Protein AF-A0A1E7LYG9-F1 (afdb_monomer_lite)

Radius of gyration: 14.67 Å; chains: 1; bounding box: 37×25×43 Å

Organism: NCBI:txid518642

Structure (mmCIF, N/CA/C/O backbone):
data_AF-A0A1E7LYG9-F1
#
_entry.id   AF-A0A1E7LYG9-F1
#
loop_
_atom_site.group_PDB
_atom_site.id
_atom_site.type_symbol
_atom_site.label_atom_id
_atom_site.label_alt_id
_atom_site.label_comp_id
_atom_site.label_asym_id
_atom_site.label_entity_id
_atom_site.label_seq_id
_atom_site.pdbx_PDB_ins_code
_atom_site.Cartn_x
_atom_site.Cartn_y
_atom_site.Cartn_z
_atom_site.occupancy
_atom_site.B_iso_or_equiv
_atom_site.auth_seq_id
_atom_site.auth_comp_id
_atom_site.auth_asym_id
_atom_site.auth_atom_id
_atom_site.pdbx_PDB_model_num
ATOM 1 N N . THR A 1 1 ? -4.539 0.564 -18.365 1.00 79.00 1 THR A N 1
ATOM 2 C CA . THR A 1 1 ? -3.600 -0.523 -18.008 1.00 79.00 1 THR A CA 1
ATOM 3 C C . THR A 1 1 ? -4.285 -1.743 -17.397 1.00 79.00 1 THR A C 1
ATOM 5 O O . THR A 1 1 ? -3.630 -2.768 -17.311 1.00 79.00 1 THR A O 1
ATOM 8 N N . GLY A 1 2 ? -5.561 -1.682 -16.974 1.00 92.31 2 GLY A N 1
ATOM 9 C CA . GLY A 1 2 ? -6.247 -2.823 -16.337 1.00 92.31 2 GLY A CA 1
ATOM 10 C C . GLY A 1 2 ? -5.785 -3.117 -14.903 1.00 92.31 2 GLY A C 1
ATOM 11 O O . GLY A 1 2 ? -6.265 -4.059 -14.287 1.00 92.31 2 GLY A O 1
ATOM 12 N N . LEU A 1 3 ? -4.860 -2.309 -14.378 1.00 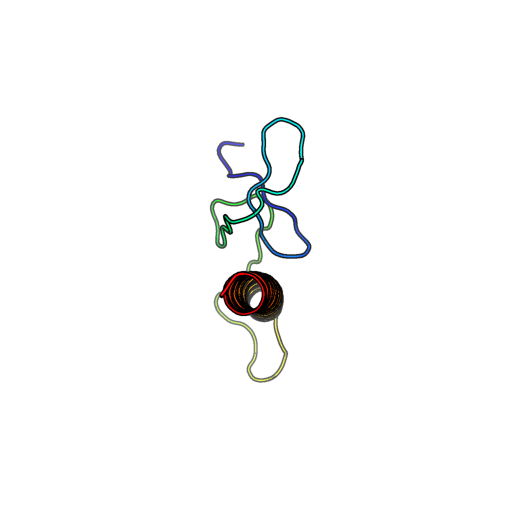95.88 3 LEU A N 1
ATOM 13 C CA . LEU A 1 3 ? -4.350 -2.408 -13.016 1.00 95.88 3 LEU A CA 1
ATOM 14 C C . LEU A 1 3 ? -5.209 -1.569 -12.073 1.00 95.88 3 LEU A C 1
ATOM 16 O O . LEU A 1 3 ? -5.687 -0.498 -12.454 1.00 95.88 3 LEU A O 1
ATOM 20 N N . LEU A 1 4 ? -5.343 -2.030 -10.834 1.00 96.62 4 LEU A N 1
ATOM 21 C CA . LEU A 1 4 ? -5.986 -1.273 -9.770 1.00 96.62 4 LEU A CA 1
ATOM 22 C C . LEU A 1 4 ? -5.053 -0.161 -9.278 1.00 96.62 4 LEU A C 1
ATOM 24 O O . LEU A 1 4 ? -3.920 -0.430 -8.874 1.00 9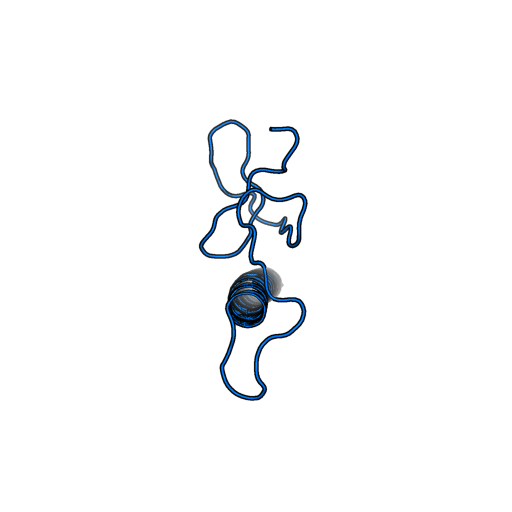6.62 4 LEU A O 1
ATOM 28 N N . ALA A 1 5 ? -5.530 1.081 -9.307 1.00 97.56 5 ALA A N 1
ATOM 29 C CA . ALA A 1 5 ? -4.786 2.219 -8.787 1.00 97.56 5 ALA A CA 1
ATOM 30 C C . ALA A 1 5 ? -4.691 2.141 -7.258 1.00 97.56 5 ALA A C 1
ATOM 32 O O . ALA A 1 5 ? -5.704 1.969 -6.577 1.00 97.56 5 ALA A O 1
ATOM 33 N N . VAL A 1 6 ? -3.473 2.257 -6.734 1.00 97.88 6 VAL A N 1
ATOM 34 C CA . VAL A 1 6 ? -3.193 2.278 -5.296 1.00 97.88 6 VAL A CA 1
ATOM 35 C C . VAL A 1 6 ? -2.178 3.364 -4.948 1.00 97.88 6 VAL A C 1
ATOM 37 O O . VAL A 1 6 ? -1.304 3.677 -5.761 1.00 97.88 6 VAL A O 1
ATOM 40 N N . ASP A 1 7 ? -2.290 3.909 -3.740 1.00 96.81 7 ASP A N 1
ATOM 41 C CA . ASP A 1 7 ? -1.311 4.821 -3.161 1.00 96.81 7 ASP A CA 1
ATOM 42 C C . ASP A 1 7 ? 0.013 4.064 -2.935 1.00 96.81 7 ASP A C 1
ATOM 44 O O . ASP A 1 7 ? 0.014 3.016 -2.280 1.00 96.81 7 ASP A O 1
ATOM 48 N N . PRO A 1 8 ? 1.151 4.531 -3.477 1.00 94.25 8 PRO A N 1
ATOM 49 C CA . PRO A 1 8 ? 2.433 3.864 -3.277 1.00 94.25 8 PRO A CA 1
ATOM 50 C C . PRO A 1 8 ? 2.938 3.923 -1.827 1.00 94.25 8 PRO A C 1
ATOM 52 O O . PRO A 1 8 ? 3.824 3.139 -1.490 1.00 94.25 8 PRO A O 1
ATOM 55 N N . ALA A 1 9 ? 2.415 4.821 -0.987 1.00 95.12 9 ALA A N 1
ATOM 56 C CA . ALA A 1 9 ? 2.848 4.978 0.397 1.00 95.12 9 ALA A CA 1
ATOM 57 C C . ALA A 1 9 ? 2.341 3.853 1.308 1.00 95.12 9 ALA A C 1
ATOM 59 O O . ALA A 1 9 ? 3.091 3.375 2.151 1.00 95.12 9 ALA A O 1
ATOM 60 N N . ASP A 1 10 ? 1.084 3.424 1.157 1.00 96.25 10 ASP A N 1
ATOM 61 C CA . ASP A 1 10 ? 0.474 2.434 2.057 1.00 96.25 10 ASP A CA 1
ATOM 62 C C . ASP A 1 10 ? -0.435 1.409 1.359 1.00 96.25 10 ASP A C 1
ATOM 64 O O . ASP A 1 10 ? -1.075 0.586 2.011 1.00 96.25 10 ASP A O 1
ATOM 68 N N . SER A 1 11 ? -0.459 1.402 0.024 1.00 97.12 11 SER A N 1
ATOM 69 C CA . SER A 1 11 ? -1.251 0.485 -0.804 1.00 97.12 11 SER A CA 1
ATOM 70 C C . SER A 1 11 ? -2.772 0.633 -0.663 1.00 97.12 11 SER A C 1
ATOM 72 O O . SER A 1 11 ? -3.516 -0.300 -0.994 1.00 97.12 11 SER A O 1
ATOM 74 N N . ARG A 1 12 ? -3.274 1.791 -0.211 1.00 98.12 12 ARG A N 1
ATOM 75 C CA . ARG A 1 12 ? -4.711 2.099 -0.276 1.00 98.12 12 ARG A CA 1
ATOM 76 C C . ARG A 1 12 ? -5.202 2.162 -1.709 1.00 98.12 12 ARG A C 1
ATOM 78 O O . ARG A 1 12 ? -4.553 2.755 -2.561 1.00 98.12 12 ARG A O 1
ATOM 85 N N . VAL A 1 13 ? -6.380 1.602 -1.965 1.00 98.25 13 VAL A N 1
ATOM 86 C CA . VAL A 1 13 ? -7.055 1.743 -3.264 1.00 98.25 13 VAL A CA 1
ATOM 87 C C . VAL A 1 13 ? -7.343 3.216 -3.518 1.00 98.25 13 VAL A C 1
ATOM 89 O O . VAL A 1 13 ? -7.868 3.878 -2.632 1.00 98.25 13 VAL A O 1
ATOM 92 N N . LEU A 1 14 ? -7.024 3.720 -4.706 1.00 98.44 14 LEU A N 1
ATOM 93 C CA . LEU A 1 14 ? -7.377 5.080 -5.101 1.00 98.44 14 LEU A CA 1
ATOM 94 C C . LEU A 1 14 ? -8.752 5.089 -5.765 1.00 98.44 14 LEU A C 1
ATOM 96 O O . LEU A 1 14 ? -9.024 4.289 -6.665 1.00 98.44 14 LEU A O 1
ATOM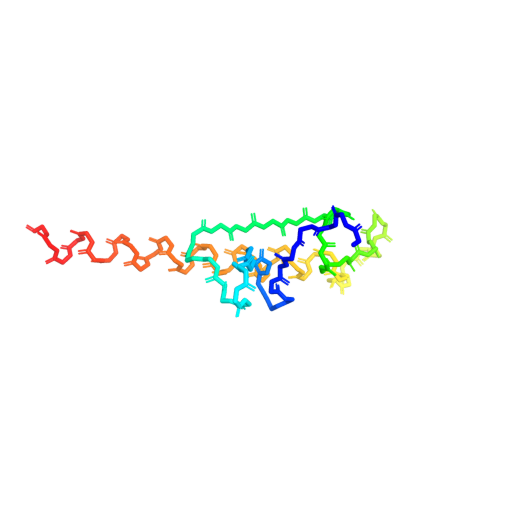 100 N N . ASP A 1 15 ? -9.601 6.017 -5.337 1.00 96.88 15 ASP A N 1
ATOM 101 C CA . ASP A 1 15 ? -10.838 6.342 -6.036 1.00 96.88 15 ASP A CA 1
ATOM 102 C C . ASP A 1 15 ? -10.535 7.062 -7.362 1.00 96.88 15 ASP A C 1
ATOM 104 O O . ASP A 1 15 ? -9.391 7.408 -7.672 1.00 96.88 15 ASP A O 1
ATOM 108 N N . ARG A 1 16 ? -11.575 7.303 -8.169 1.00 94.88 16 ARG A N 1
ATOM 109 C CA . ARG A 1 16 ? -11.439 7.910 -9.505 1.00 94.88 16 ARG A CA 1
ATOM 110 C C . ARG A 1 16 ? -10.710 9.257 -9.486 1.00 94.88 16 ARG A C 1
ATOM 112 O O . ARG A 1 16 ? -9.978 9.556 -10.425 1.00 94.88 16 ARG A O 1
ATOM 119 N N . ASP A 1 17 ? -10.884 10.017 -8.412 1.00 95.62 17 ASP A N 1
ATOM 120 C CA . ASP A 1 17 ? -10.302 11.350 -8.240 1.00 95.62 17 ASP A CA 1
ATOM 121 C C . ASP A 1 17 ? -8.898 11.299 -7.608 1.00 95.62 17 ASP A C 1
ATOM 123 O O . ASP A 1 17 ? -8.340 12.323 -7.223 1.00 95.62 17 ASP A O 1
ATOM 127 N N . GLY A 1 18 ? -8.320 10.101 -7.463 1.00 96.81 18 GLY A N 1
ATOM 128 C CA . GLY A 1 18 ? -6.993 9.886 -6.883 1.00 96.81 18 GLY A CA 1
ATOM 129 C C . GLY A 1 18 ? -6.959 9.922 -5.356 1.00 96.81 18 GLY A C 1
ATOM 130 O O . GLY A 1 18 ? -5.883 9.854 -4.772 1.00 96.81 18 GLY A O 1
ATOM 131 N N . THR A 1 19 ? -8.115 10.013 -4.695 1.00 97.62 19 THR A N 1
ATOM 132 C CA . THR A 1 19 ? -8.192 10.011 -3.229 1.00 97.62 19 THR A CA 1
ATOM 133 C C . THR A 1 19 ? -8.042 8.586 -2.685 1.00 97.62 19 THR A C 1
ATOM 13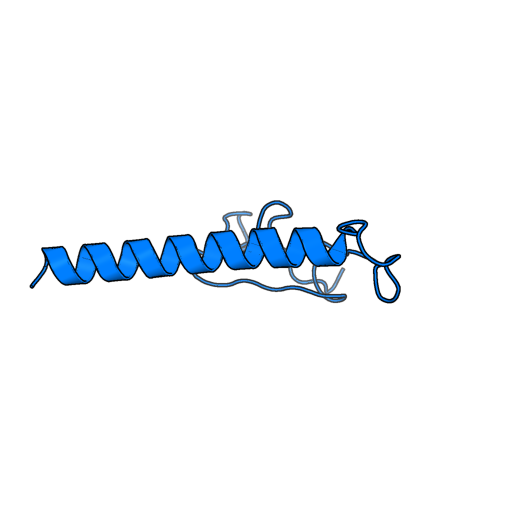5 O O . THR A 1 19 ? -8.733 7.686 -3.167 1.00 97.62 19 THR A O 1
ATOM 138 N N . PRO A 1 20 ? -7.184 8.349 -1.675 1.00 98.12 20 PRO A N 1
ATOM 139 C CA . PRO A 1 20 ? -7.069 7.039 -1.047 1.00 98.12 20 PRO A CA 1
ATOM 140 C C . PRO A 1 20 ? -8.349 6.632 -0.310 1.00 98.12 20 PRO A C 1
ATOM 142 O O . PRO A 1 20 ? -8.827 7.328 0.589 1.00 98.12 20 PRO A O 1
ATOM 145 N N . HIS A 1 21 ? -8.869 5.450 -0.628 1.00 97.69 21 HIS A N 1
ATOM 146 C CA . HIS A 1 21 ? -10.042 4.883 0.016 1.00 97.69 21 HIS A CA 1
ATOM 147 C C . HIS A 1 21 ? -9.771 4.688 1.520 1.00 97.69 21 HIS A C 1
ATOM 149 O O . HIS A 1 21 ? -8.734 4.139 1.912 1.00 97.69 21 HIS A O 1
ATOM 155 N N . PRO A 1 22 ? -10.710 5.053 2.412 1.00 94.88 22 PRO A N 1
ATOM 156 C CA . PRO A 1 22 ? -10.437 5.129 3.849 1.00 94.88 22 PRO A CA 1
ATOM 157 C C . PRO A 1 22 ? -10.171 3.773 4.520 1.00 94.88 22 PRO A C 1
ATOM 159 O O . PRO A 1 22 ? -9.646 3.734 5.630 1.00 94.88 22 PRO A O 1
ATOM 162 N N . ARG A 1 23 ? -10.586 2.671 3.880 1.00 96.19 23 ARG A N 1
ATOM 163 C CA . ARG A 1 23 ? -10.645 1.321 4.478 1.00 96.19 23 ARG A CA 1
ATOM 164 C C . ARG A 1 23 ? -10.184 0.171 3.576 1.00 96.19 23 ARG A C 1
ATOM 166 O O . ARG A 1 23 ? -10.362 -0.984 3.949 1.00 96.19 23 ARG A O 1
ATOM 173 N N . ARG A 1 24 ? -9.707 0.445 2.358 1.00 97.25 24 ARG A N 1
ATOM 174 C CA . ARG A 1 24 ? -9.425 -0.608 1.364 1.00 97.25 24 ARG A CA 1
ATOM 175 C C . ARG A 1 24 ? -7.974 -0.537 0.940 1.00 97.25 24 ARG A C 1
ATOM 177 O O . ARG A 1 24 ? -7.513 0.523 0.537 1.00 97.25 24 ARG A O 1
ATOM 184 N N . PHE A 1 25 ? -7.315 -1.685 0.985 1.00 97.44 25 PHE A N 1
ATOM 185 C CA . PHE A 1 25 ? -5.923 -1.871 0.606 1.00 97.44 25 PHE A CA 1
ATOM 186 C C . PHE A 1 25 ? -5.850 -2.956 -0.465 1.00 97.44 25 PHE A C 1
ATOM 188 O O . PHE A 1 25 ? -6.639 -3.903 -0.434 1.00 97.44 25 PHE A O 1
ATOM 195 N N . ALA A 1 26 ? -4.917 -2.830 -1.402 1.00 96.31 26 ALA A N 1
ATOM 196 C CA . ALA A 1 26 ? -4.667 -3.847 -2.412 1.00 96.31 26 ALA A CA 1
ATOM 197 C C . ALA A 1 26 ? -3.168 -3.956 -2.692 1.00 96.31 26 ALA A C 1
ATOM 199 O O . ALA A 1 26 ? -2.495 -2.957 -2.927 1.00 96.31 26 ALA A O 1
ATOM 200 N N . LEU A 1 27 ? -2.653 -5.184 -2.701 1.00 93.06 27 LEU A N 1
ATOM 201 C CA . LEU A 1 27 ? -1.245 -5.481 -2.946 1.00 93.06 27 LEU A CA 1
ATOM 202 C C . LEU A 1 27 ? -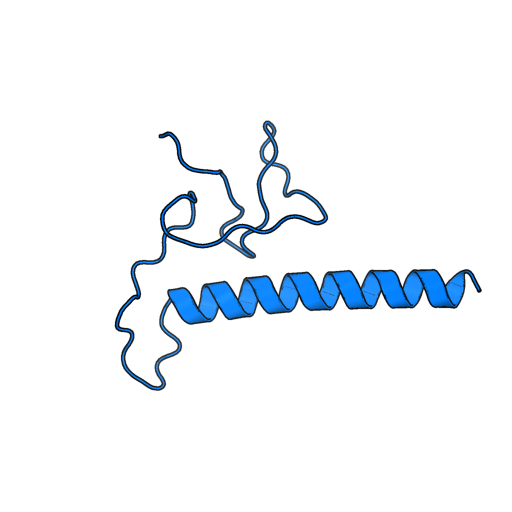1.108 -6.506 -4.072 1.00 93.06 27 LEU A C 1
ATOM 204 O O . LEU A 1 27 ? -2.031 -7.268 -4.363 1.00 93.06 27 LEU A O 1
ATOM 208 N N . GLY A 1 28 ? 0.078 -6.552 -4.674 1.00 89.75 28 GLY A N 1
ATOM 209 C CA . GLY A 1 28 ? 0.450 -7.591 -5.627 1.00 89.75 28 GLY A CA 1
ATOM 210 C C . GLY A 1 28 ? 0.461 -7.143 -7.092 1.00 89.75 28 GLY A C 1
ATOM 211 O O . GLY A 1 28 ? 0.388 -5.956 -7.404 1.00 89.75 28 GLY A O 1
ATOM 212 N N . PRO A 1 29 ? 0.600 -8.095 -8.030 1.00 90.19 29 PRO A N 1
ATOM 213 C CA . PRO A 1 29 ? 0.996 -7.805 -9.411 1.00 90.19 29 PRO A CA 1
ATOM 214 C C . PRO A 1 29 ? -0.056 -7.056 -10.238 1.00 90.19 29 PRO A C 1
ATOM 216 O O . PRO A 1 29 ? 0.294 -6.540 -11.305 1.00 90.19 29 PRO A O 1
ATOM 219 N N . PHE A 1 30 ? -1.304 -7.010 -9.759 1.00 92.75 30 PHE A N 1
ATOM 220 C CA . PHE A 1 30 ? -2.456 -6.389 -10.419 1.00 92.75 30 PHE A CA 1
ATOM 221 C C . PHE A 1 30 ? -2.750 -4.962 -9.934 1.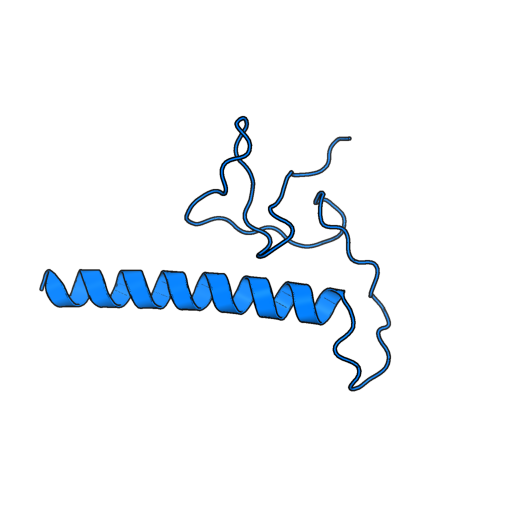00 92.75 30 PHE A C 1
ATOM 223 O O . PHE A 1 30 ? -3.777 -4.393 -10.302 1.00 92.75 30 PHE A O 1
ATOM 230 N N . THR A 1 31 ? -1.863 -4.369 -9.134 1.00 94.88 31 THR A N 1
ATOM 231 C CA . THR A 1 31 ? -1.966 -2.968 -8.706 1.00 94.88 31 THR A CA 1
ATOM 232 C C . THR A 1 31 ? -0.957 -2.082 -9.438 1.00 94.88 31 THR A C 1
ATOM 234 O O . THR A 1 31 ? -0.050 -2.572 -10.116 1.00 94.88 31 THR A O 1
ATOM 237 N N . THR A 1 32 ? -1.108 -0.761 -9.335 1.00 95.44 32 THR A N 1
ATOM 238 C CA . THR A 1 32 ? -0.148 0.206 -9.894 1.00 95.44 32 THR A CA 1
ATOM 239 C C . THR A 1 32 ? 1.164 0.269 -9.109 1.00 95.44 32 THR A C 1
ATOM 241 O O . THR A 1 32 ? 2.200 0.562 -9.703 1.00 95.44 32 THR A O 1
ATOM 244 N N . ALA A 1 33 ? 1.160 -0.056 -7.810 1.00 91.75 33 ALA A N 1
ATOM 245 C CA . ALA A 1 33 ? 2.361 -0.133 -6.973 1.00 91.75 33 ALA A CA 1
ATOM 246 C C . ALA A 1 33 ? 2.985 -1.537 -7.035 1.00 91.75 33 ALA A C 1
ATOM 248 O O . ALA A 1 33 ? 2.905 -2.334 -6.095 1.00 91.75 33 ALA A O 1
ATOM 249 N N . ARG A 1 34 ? 3.591 -1.856 -8.182 1.00 84.69 34 ARG A N 1
ATOM 250 C CA . ARG A 1 34 ? 4.190 -3.172 -8.433 1.00 84.69 34 ARG A CA 1
ATOM 251 C C . ARG A 1 34 ? 5.564 -3.259 -7.778 1.00 84.69 34 ARG A C 1
ATOM 253 O O . ARG A 1 34 ? 6.488 -2.574 -8.202 1.00 84.69 34 ARG A O 1
ATOM 260 N N . ASN A 1 35 ? 5.720 -4.171 -6.825 1.00 77.25 35 ASN A N 1
ATOM 261 C CA . ASN A 1 35 ? 7.029 -4.582 -6.330 1.00 77.25 35 ASN A CA 1
ATOM 262 C C . ASN A 1 35 ? 7.352 -6.002 -6.796 1.00 77.25 35 ASN A C 1
ATOM 264 O O . ASN A 1 35 ? 6.713 -6.980 -6.412 1.00 77.25 35 ASN A O 1
ATOM 268 N N . SER A 1 36 ? 8.376 -6.123 -7.635 1.00 63.56 36 SER A N 1
ATOM 269 C CA . SER A 1 36 ? 8.945 -7.398 -8.064 1.00 63.56 36 SER A CA 1
ATOM 270 C C . SER A 1 36 ? 9.901 -7.908 -6.987 1.00 63.56 36 SER A C 1
ATOM 272 O O . SER A 1 36 ? 11.031 -7.440 -6.875 1.00 63.56 36 SER A O 1
ATOM 274 N N . GLY A 1 37 ? 9.437 -8.843 -6.158 1.00 63.38 37 GLY A N 1
ATOM 275 C CA . GLY A 1 37 ? 10.215 -9.334 -5.021 1.00 63.38 37 GLY A CA 1
ATOM 276 C C . GLY A 1 37 ? 9.842 -10.742 -4.579 1.00 63.38 37 GLY A C 1
ATOM 277 O O . GLY A 1 37 ? 9.714 -10.968 -3.383 1.00 63.38 37 GLY A O 1
ATOM 278 N N . ALA A 1 38 ? 9.665 -11.682 -5.514 1.00 62.72 38 ALA A N 1
ATOM 279 C CA . ALA A 1 38 ? 9.377 -13.079 -5.167 1.00 62.72 38 ALA A CA 1
ATOM 280 C C . ALA A 1 38 ? 10.537 -13.749 -4.398 1.00 62.72 38 ALA A C 1
ATOM 282 O O . ALA A 1 38 ? 10.302 -14.606 -3.554 1.00 62.72 38 ALA A O 1
ATOM 283 N N . PHE A 1 39 ? 11.781 -13.311 -4.640 1.00 72.88 39 PHE A N 1
ATOM 284 C CA . PHE A 1 39 ? 12.995 -13.869 -4.032 1.00 72.88 39 PHE A CA 1
ATOM 285 C C . PHE A 1 39 ? 13.906 -12.767 -3.496 1.00 72.88 39 PHE A C 1
ATOM 287 O O . PHE A 1 39 ? 15.000 -12.506 -3.994 1.00 72.88 39 PHE A O 1
ATOM 294 N N . THR A 1 40 ? 13.428 -12.073 -2.472 1.00 81.12 40 THR A N 1
ATOM 295 C CA . THR A 1 40 ? 14.242 -11.087 -1.762 1.00 81.12 40 THR A CA 1
ATOM 296 C C . THR A 1 40 ? 15.313 -11.792 -0.925 1.00 81.12 40 THR A C 1
ATOM 298 O O . THR A 1 40 ? 15.013 -12.739 -0.196 1.00 81.12 40 THR A O 1
ATOM 301 N N . ARG A 1 41 ? 16.561 -11.299 -0.965 1.00 85.00 41 ARG A N 1
ATOM 302 C CA . ARG A 1 41 ? 17.646 -11.818 -0.119 1.00 85.00 41 ARG A CA 1
ATOM 303 C C . ARG A 1 41 ? 17.240 -11.754 1.363 1.00 85.00 41 ARG A C 1
ATOM 305 O O . ARG A 1 41 ? 16.819 -10.685 1.818 1.00 85.00 41 ARG A O 1
ATOM 312 N N . PRO A 1 42 ? 17.423 -12.832 2.146 1.00 82.75 42 PRO A N 1
ATOM 313 C CA . PRO A 1 42 ? 17.112 -12.818 3.570 1.00 82.75 42 PRO A CA 1
ATOM 314 C C . PRO A 1 42 ? 17.726 -11.616 4.303 1.00 82.75 42 PRO A C 1
ATOM 316 O O . PRO A 1 42 ? 18.879 -11.253 4.052 1.00 82.75 42 PRO A O 1
ATOM 319 N N . ARG A 1 43 ? 16.957 -11.039 5.239 1.00 81.75 43 ARG A N 1
ATOM 320 C CA . ARG A 1 43 ? 17.358 -9.931 6.133 1.00 81.75 43 ARG A CA 1
ATOM 321 C C . ARG A 1 43 ? 17.692 -8.597 5.443 1.00 81.75 43 ARG A C 1
ATOM 323 O O . ARG A 1 43 ? 18.422 -7.795 6.007 1.00 81.75 43 ARG A O 1
ATOM 330 N N . THR A 1 44 ? 17.173 -8.348 4.239 1.00 85.50 44 THR A N 1
ATOM 331 C CA . THR A 1 44 ? 17.392 -7.072 3.519 1.00 85.50 44 THR A CA 1
ATOM 332 C C . THR A 1 44 ? 16.195 -6.124 3.531 1.00 85.50 44 THR A C 1
ATOM 334 O O . THR A 1 44 ? 16.325 -4.993 3.078 1.00 85.50 44 THR A O 1
ATOM 337 N N . GLY A 1 45 ? 15.027 -6.565 4.016 1.00 84.69 45 GLY A N 1
ATOM 338 C CA . GLY A 1 45 ? 13.808 -5.752 3.957 1.00 84.69 45 GLY A CA 1
ATOM 339 C C . GLY A 1 45 ? 13.442 -5.376 2.518 1.00 84.69 45 GLY A C 1
ATOM 340 O O . GLY A 1 45 ? 13.145 -4.218 2.227 1.00 84.69 45 GLY A O 1
ATOM 341 N N . GLY A 1 46 ? 13.561 -6.329 1.585 1.00 88.38 46 GLY A N 1
ATOM 342 C CA . GLY A 1 46 ? 13.337 -6.056 0.164 1.00 88.38 46 GLY A CA 1
ATOM 343 C C . GLY A 1 46 ? 11.969 -5.431 -0.122 1.00 88.38 46 GLY A C 1
ATOM 344 O O . GLY A 1 46 ? 11.061 -5.520 0.705 1.00 88.38 46 GLY A O 1
ATOM 345 N N . PRO A 1 47 ? 11.811 -4.781 -1.287 1.00 87.12 47 PRO A N 1
ATOM 346 C CA . PRO A 1 47 ? 10.721 -3.835 -1.533 1.00 87.12 47 PRO A CA 1
ATOM 347 C C . PRO A 1 47 ? 9.318 -4.378 -1.236 1.00 87.12 47 PRO A C 1
ATOM 349 O O . PRO A 1 47 ? 8.521 -3.688 -0.610 1.00 87.12 47 PRO A O 1
ATOM 352 N N . ALA A 1 48 ? 9.034 -5.631 -1.608 1.00 86.00 48 ALA A N 1
ATOM 353 C CA . ALA A 1 48 ? 7.744 -6.266 -1.331 1.00 86.00 48 ALA A CA 1
ATOM 354 C C . ALA A 1 48 ? 7.452 -6.402 0.178 1.00 86.00 48 ALA A C 1
ATOM 356 O O . ALA A 1 48 ? 6.317 -6.215 0.597 1.00 86.00 48 ALA A O 1
ATOM 357 N N . PHE A 1 49 ? 8.468 -6.667 1.007 1.00 87.81 49 PHE A N 1
ATOM 358 C CA . PHE A 1 49 ? 8.293 -6.722 2.460 1.00 87.81 49 PHE A CA 1
ATOM 359 C C . PHE A 1 49 ? 8.039 -5.339 3.054 1.00 87.81 49 PHE A C 1
ATOM 361 O O . PHE A 1 49 ? 7.122 -5.202 3.851 1.00 87.81 49 PHE A O 1
ATOM 368 N N . ARG A 1 50 ? 8.771 -4.305 2.613 1.00 89.69 50 ARG A N 1
ATOM 369 C CA . ARG A 1 50 ? 8.508 -2.926 3.061 1.00 89.69 50 ARG A CA 1
ATOM 370 C C . ARG A 1 50 ? 7.096 -2.471 2.708 1.00 89.69 50 ARG A C 1
ATOM 372 O O . ARG A 1 50 ? 6.402 -1.951 3.566 1.00 89.69 50 ARG A O 1
ATOM 379 N N . GLN A 1 51 ? 6.637 -2.772 1.493 1.00 91.81 51 GLN A N 1
ATOM 380 C CA . GLN A 1 51 ? 5.258 -2.490 1.090 1.00 91.81 51 GLN A CA 1
ATOM 381 C C . GLN A 1 51 ? 4.233 -3.185 2.001 1.00 91.81 51 GLN A C 1
ATOM 383 O O . GLN A 1 51 ? 3.238 -2.572 2.385 1.00 91.81 51 GLN A O 1
ATOM 388 N N . ASN A 1 52 ? 4.472 -4.449 2.363 1.00 91.94 52 ASN A N 1
ATOM 389 C CA . ASN A 1 52 ? 3.603 -5.167 3.293 1.00 91.94 52 ASN A CA 1
ATOM 390 C C . ASN A 1 52 ? 3.617 -4.527 4.689 1.00 91.94 52 ASN A C 1
ATOM 392 O O . ASN A 1 52 ? 2.558 -4.394 5.298 1.00 91.94 52 ASN A O 1
ATOM 396 N N . ASP A 1 53 ? 4.789 -4.123 5.183 1.00 94.19 53 ASP A N 1
ATOM 397 C CA . ASP A 1 53 ? 4.944 -3.485 6.493 1.00 94.19 53 ASP A CA 1
ATOM 398 C C . ASP A 1 53 ? 4.236 -2.124 6.547 1.00 94.19 53 ASP A C 1
ATOM 400 O O . ASP A 1 53 ? 3.555 -1.820 7.531 1.00 94.19 53 ASP A O 1
ATOM 404 N N . ASP A 1 54 ? 4.350 -1.324 5.487 1.00 96.12 54 ASP A N 1
ATOM 405 C CA . ASP A 1 54 ? 3.698 -0.019 5.379 1.00 96.12 54 ASP A CA 1
ATOM 406 C C . ASP A 1 54 ? 2.169 -0.171 5.332 1.00 96.12 54 ASP A C 1
ATOM 408 O O . ASP A 1 54 ? 1.451 0.467 6.111 1.00 96.12 54 ASP A O 1
ATOM 412 N N . ALA A 1 55 ? 1.662 -1.101 4.513 1.00 96.06 55 ALA A N 1
ATOM 413 C CA . ALA A 1 55 ? 0.236 -1.417 4.450 1.00 96.06 55 ALA A CA 1
ATOM 414 C C . ALA A 1 55 ? -0.300 -1.955 5.790 1.00 96.06 55 ALA A C 1
ATOM 416 O O . ALA A 1 55 ? -1.357 -1.529 6.265 1.00 96.06 55 ALA A O 1
ATOM 417 N N . ALA A 1 56 ? 0.438 -2.859 6.444 1.00 97.25 56 ALA A N 1
ATOM 418 C CA . ALA A 1 56 ? 0.069 -3.401 7.749 1.00 97.25 56 ALA A CA 1
ATOM 419 C C . ALA A 1 56 ? 0.030 -2.304 8.819 1.00 97.25 56 ALA A C 1
ATOM 421 O O . ALA A 1 56 ? -0.923 -2.228 9.597 1.00 97.25 56 ALA A O 1
ATOM 422 N N . ARG A 1 57 ? 1.024 -1.409 8.836 1.00 98.06 57 ARG A N 1
ATOM 423 C CA . ARG A 1 57 ? 1.069 -0.276 9.765 1.00 98.06 57 ARG A CA 1
ATOM 424 C C . ARG A 1 57 ? -0.126 0.656 9.568 1.00 98.06 57 ARG A C 1
ATOM 426 O O . ARG A 1 57 ? -0.753 1.036 10.557 1.00 98.06 57 ARG A O 1
ATOM 433 N N . ALA A 1 58 ? -0.470 0.983 8.324 1.00 97.75 58 ALA A N 1
ATOM 434 C CA . ALA A 1 58 ? -1.622 1.824 8.012 1.00 97.75 58 ALA A CA 1
ATOM 435 C C . ALA A 1 58 ? -2.951 1.172 8.434 1.00 97.75 58 ALA A C 1
ATOM 437 O O . ALA A 1 58 ? -3.795 1.830 9.049 1.00 97.75 58 ALA A O 1
ATOM 438 N N . ALA A 1 59 ? -3.124 -0.127 8.170 1.00 97.25 59 ALA A N 1
ATOM 439 C CA . ALA A 1 59 ? -4.315 -0.872 8.573 1.00 97.25 59 ALA A CA 1
ATOM 440 C C . ALA A 1 59 ? -4.458 -0.950 10.103 1.00 97.25 59 ALA A C 1
ATOM 442 O O . ALA A 1 59 ? -5.534 -0.689 10.642 1.00 97.25 59 ALA A O 1
ATOM 443 N N . LEU A 1 60 ? -3.372 -1.252 10.820 1.00 97.94 60 LEU A N 1
ATOM 444 C CA . LEU A 1 60 ? -3.380 -1.343 12.281 1.00 97.94 60 LEU A CA 1
ATOM 445 C C . LEU A 1 60 ? -3.631 0.015 12.946 1.00 97.94 60 LEU A C 1
ATOM 447 O O . LEU A 1 60 ? -4.407 0.087 13.899 1.00 97.94 60 LEU A O 1
ATOM 451 N N . ALA A 1 61 ? -3.035 1.096 12.433 1.00 97.44 61 ALA A N 1
ATOM 452 C CA . ALA A 1 61 ? -3.314 2.449 12.912 1.00 97.44 61 ALA A CA 1
ATOM 453 C C . ALA A 1 61 ? -4.796 2.809 12.731 1.00 97.44 61 ALA A C 1
ATOM 455 O O . ALA A 1 61 ? -5.440 3.288 13.663 1.00 97.44 61 ALA A O 1
ATOM 456 N N . PHE A 1 62 ? -5.365 2.491 11.566 1.00 96.00 62 PHE A N 1
ATOM 457 C CA . PHE A 1 62 ? -6.780 2.707 11.290 1.00 96.00 62 PHE A CA 1
ATOM 458 C C . PHE A 1 62 ? -7.700 1.933 12.255 1.00 96.00 62 PHE A C 1
ATOM 460 O O . PHE A 1 62 ? -8.639 2.510 12.810 1.00 96.00 62 PHE A O 1
ATOM 467 N N . LEU A 1 63 ? -7.423 0.646 12.493 1.00 96.75 63 LEU A N 1
ATOM 468 C CA . LEU A 1 63 ? -8.198 -0.188 13.421 1.00 96.75 63 LEU A CA 1
ATOM 469 C C . LEU A 1 63 ? -8.091 0.307 14.866 1.00 96.75 63 LEU A C 1
ATOM 471 O O . LEU A 1 63 ? -9.095 0.364 15.579 1.00 96.75 63 LEU A O 1
ATOM 475 N N . ARG A 1 64 ? -6.892 0.720 15.291 1.00 97.75 64 ARG A N 1
ATOM 476 C CA . ARG A 1 64 ? -6.681 1.349 16.598 1.00 97.75 64 ARG A CA 1
ATOM 477 C C . ARG A 1 64 ? -7.561 2.588 16.747 1.00 97.75 64 ARG A C 1
ATOM 479 O O . ARG A 1 64 ? -8.268 2.701 17.747 1.00 97.75 64 ARG A O 1
ATOM 486 N N . ASP A 1 65 ? -7.547 3.484 15.766 1.00 96.44 65 ASP A N 1
ATOM 487 C CA . ASP A 1 65 ? -8.304 4.736 15.823 1.00 96.44 65 ASP A CA 1
ATOM 488 C C . ASP A 1 65 ? -9.820 4.491 15.854 1.00 96.44 65 ASP A C 1
ATOM 490 O O . ASP A 1 65 ? -10.539 5.191 16.565 1.00 96.44 65 ASP A O 1
ATOM 494 N N . LEU A 1 66 ? -10.316 3.476 15.134 1.00 95.62 66 LEU A N 1
ATOM 495 C CA . LEU A 1 66 ? -11.707 3.029 15.266 1.00 95.62 66 LEU A CA 1
ATOM 496 C C . LEU A 1 66 ? -12.017 2.556 16.689 1.00 95.62 66 LEU A C 1
ATOM 498 O O . LEU A 1 66 ? -12.934 3.082 17.308 1.00 95.62 66 LEU A O 1
ATOM 502 N N . SER A 1 67 ? -11.205 1.648 17.239 1.00 96.19 67 SER A N 1
ATOM 503 C CA . SER A 1 67 ? -11.422 1.118 18.593 1.00 96.19 67 SER A CA 1
ATOM 504 C C . SER A 1 67 ? -11.386 2.191 19.688 1.00 96.19 67 SER A C 1
ATOM 506 O O . SER A 1 67 ? -11.975 2.023 20.754 1.00 96.19 67 SER A O 1
ATOM 508 N N . CYS A 1 68 ? -10.634 3.273 19.468 1.00 95.75 68 CYS A N 1
ATOM 509 C CA . CYS A 1 68 ? -10.546 4.387 20.403 1.00 95.75 68 CYS A CA 1
ATOM 510 C C . CYS A 1 68 ? -11.830 5.221 20.361 1.00 95.75 68 CYS A C 1
ATOM 512 O O . CYS A 1 68 ? -12.390 5.535 21.406 1.00 95.75 68 CYS A O 1
ATOM 514 N N . ARG A 1 69 ? -12.339 5.510 19.156 1.00 94.00 69 ARG A N 1
ATOM 515 C CA . ARG A 1 69 ? -13.612 6.219 18.974 1.00 94.00 69 ARG A CA 1
ATOM 516 C C . ARG A 1 69 ? -14.788 5.456 19.575 1.00 94.00 69 ARG A C 1
ATOM 518 O O . ARG A 1 69 ? -15.574 6.065 20.288 1.00 94.00 69 ARG A O 1
ATOM 525 N N . ASP A 1 70 ? -14.865 4.146 19.351 1.00 93.62 70 ASP A N 1
ATOM 526 C CA . ASP A 1 70 ? -15.944 3.318 19.907 1.00 93.62 70 ASP A CA 1
ATOM 527 C C . ASP A 1 70 ? -15.935 3.337 21.444 1.00 93.62 70 ASP A C 1
ATOM 529 O O . ASP A 1 70 ? -16.984 3.443 22.076 1.00 93.62 70 ASP A O 1
ATOM 533 N N . ARG A 1 71 ? -14.741 3.315 22.055 1.00 91.44 71 ARG A N 1
ATOM 534 C CA . ARG A 1 71 ? -14.577 3.420 23.513 1.00 91.44 71 ARG A CA 1
ATOM 535 C C . ARG A 1 71 ? -14.951 4.784 24.079 1.00 91.44 71 ARG A C 1
ATOM 537 O O . ARG A 1 71 ? -15.429 4.834 25.199 1.00 91.44 71 ARG A O 1
ATOM 544 N N . LEU A 1 72 ? -14.712 5.869 23.345 1.00 89.44 72 LEU A N 1
ATOM 545 C CA . LEU A 1 72 ? -15.112 7.217 23.767 1.00 89.44 72 LEU A CA 1
ATOM 546 C C . LEU A 1 72 ? -16.621 7.456 23.618 1.00 89.44 72 LEU A C 1
ATOM 548 O O . LEU A 1 72 ? -17.154 8.366 24.242 1.00 89.44 72 LEU A O 1
ATOM 552 N N . ALA A 1 73 ? -17.285 6.678 22.762 1.00 82.44 73 ALA A N 1
ATOM 553 C CA . ALA A 1 73 ? -18.724 6.748 22.531 1.00 82.44 73 ALA A CA 1
ATOM 554 C C . ALA A 1 73 ? -19.546 5.824 23.452 1.00 82.44 73 ALA A C 1
ATOM 556 O O . ALA A 1 73 ? -20.774 5.869 23.389 1.00 82.44 73 ALA A O 1
ATOM 557 N N . SER A 1 74 ? -18.882 4.984 24.258 1.00 70.12 74 SER A N 1
ATOM 558 C CA . SER A 1 74 ? -19.485 4.062 25.236 1.00 70.12 74 SER A CA 1
ATOM 559 C C . SER A 1 74 ? -19.447 4.654 26.639 1.00 70.12 74 SER A C 1
ATOM 561 O O . SER A 1 74 ? -20.421 4.425 27.387 1.00 70.12 74 SER A O 1
#

Foldseek 3Di:
DQAFEADLQQQFGADPVRDGDLAHGDDEDRHPNHDDPPPDDPPPCGPRNVNVVRNVVSNVVSVVVVVVVVVVVD

Secondary structure (DSSP, 8-state):
--PBPB-TTT-EEEPTTSPEEEEEE--STTBSS----TTPPTTS--HHHHHHHHHHHHHHHHHHHHHHHHHH--

pLDDT: mean 91.31, std 8.51, range [62.72, 98.44]

Sequence (74 aa):
TGLLAVDPADSRVLDRDGTPHPRRFALGPFTTARNSGAFTRPRTGGPAFRQNDDAARAALAFLRDLSCRDRLAS